Protein AF-A0A8T2RCP6-F1 (afdb_monomer_lite)

Secondary structure (DSSP, 8-state):
-EEEE-TT-HHHHHHHHHHHHHHHHHHHTT---EEEETTT-HHHHHHTT--SSSEEEEEETTEEEE-------

InterPro domains:
  IPR013766 Thioredoxin domain [PF00085] (1-65)
  IPR013766 Thioredoxin domain [PS51352] (1-73)
  IPR017937 Thioredoxin, conserved site [PS00194] (1-19)
  IPR036249 Thioredoxin-like superfamily [SSF52833] (1-72)

pLDDT: mean 80.38, std 10.31, range [36.75, 87.88]

Radius of gyration: 12.15 Å; chains: 1; bounding box: 31×24×31 Å

Organism: Ceratopteris richardii (NCBI:txid49495)

Sequence (73 aa):
MVEFYASWCGHCQALAPEYATAATELKSSGIYLAKVDATVEGELAQQYGVQGYPTLFFFVDGKPKPYSHHRTR

Foldseek 3Di:
DEKAAEPPDPVVVVCVVVQVVCQVVCVVVVDHYYYDHCVVVVVVCVVVPPPDPGWDWDQDPNDTDTDPDPPDD

Structure (mmCIF, N/CA/C/O backbone):
data_AF-A0A8T2RCP6-F1
#
_entry.id   AF-A0A8T2RCP6-F1
#
loop_
_atom_site.group_PDB
_atom_site.id
_atom_site.type_symbol
_atom_site.label_atom_id
_atom_site.label_alt_id
_atom_site.label_comp_id
_atom_site.label_asym_id
_atom_site.label_entity_id
_atom_site.label_seq_id
_atom_site.pdbx_PDB_ins_code
_atom_site.Cartn_x
_atom_site.Cartn_y
_atom_site.Cartn_z
_atom_site.occupancy
_atom_site.B_iso_or_equiv
_atom_site.auth_seq_id
_atom_site.auth_comp_id
_atom_site.auth_asym_id
_atom_site.auth_atom_id
_atom_site.pdbx_PDB_model_num
ATOM 1 N N . MET A 1 1 ? -4.891 -6.658 -6.248 1.00 84.94 1 MET A N 1
ATOM 2 C CA . MET A 1 1 ? -4.029 -6.659 -5.050 1.00 84.94 1 MET A CA 1
ATOM 3 C C . MET A 1 1 ? -3.990 -5.253 -4.493 1.00 84.94 1 MET A C 1
ATOM 5 O O . MET A 1 1 ? -3.990 -4.318 -5.280 1.00 84.94 1 MET A O 1
ATOM 9 N N . VAL A 1 2 ? -3.985 -5.102 -3.177 1.00 87.25 2 VAL A N 1
ATOM 10 C CA . VAL A 1 2 ? -3.896 -3.812 -2.495 1.00 87.25 2 VAL A CA 1
ATOM 11 C C . VAL A 1 2 ? -2.704 -3.860 -1.549 1.00 87.25 2 VAL A C 1
ATOM 13 O O . VAL A 1 2 ? -2.617 -4.760 -0.719 1.00 87.25 2 VAL A O 1
ATOM 16 N N . GLU A 1 3 ? -1.772 -2.931 -1.696 1.00 86.69 3 GLU A N 1
ATOM 17 C CA . GLU A 1 3 ? -0.648 -2.727 -0.789 1.00 86.69 3 GLU A CA 1
ATOM 18 C C . GLU A 1 3 ? -0.960 -1.597 0.183 1.00 86.69 3 GLU A C 1
ATOM 20 O O . GLU A 1 3 ? -1.194 -0.467 -0.230 1.00 86.69 3 GLU A O 1
ATOM 25 N N . PHE A 1 4 ? -0.914 -1.900 1.472 1.00 87.88 4 PHE A N 1
ATOM 26 C CA . PHE A 1 4 ? -0.901 -0.912 2.534 1.00 87.88 4 PHE A CA 1
ATOM 27 C C . PHE A 1 4 ? 0.548 -0.563 2.845 1.00 87.88 4 PHE A C 1
ATOM 29 O O . PHE A 1 4 ? 1.309 -1.394 3.359 1.00 87.88 4 PHE A O 1
ATOM 36 N N . TYR A 1 5 ? 0.918 0.670 2.521 1.00 85.88 5 TYR A N 1
ATOM 37 C CA . TYR A 1 5 ? 2.258 1.194 2.741 1.00 85.88 5 TYR A CA 1
ATOM 38 C C . TYR A 1 5 ? 2.225 2.386 3.699 1.00 85.88 5 TYR A C 1
ATOM 40 O O . TYR A 1 5 ? 1.180 2.991 3.947 1.00 85.88 5 TYR A O 1
ATOM 48 N N . ALA A 1 6 ? 3.400 2.710 4.235 1.00 85.25 6 ALA A N 1
ATOM 49 C CA . ALA A 1 6 ? 3.619 3.899 5.039 1.00 85.25 6 ALA A CA 1
ATOM 50 C C . ALA A 1 6 ? 4.760 4.728 4.451 1.00 85.25 6 ALA A C 1
ATOM 52 O O . ALA A 1 6 ? 5.818 4.192 4.110 1.00 85.25 6 ALA A O 1
ATOM 53 N N . SER A 1 7 ? 4.551 6.041 4.379 1.00 75.94 7 SER A N 1
ATOM 54 C CA . SER A 1 7 ? 5.490 7.025 3.824 1.00 75.94 7 SER A CA 1
ATOM 55 C C . SER A 1 7 ? 6.879 7.023 4.484 1.00 75.94 7 SER A C 1
ATOM 57 O O . SER A 1 7 ? 7.869 7.337 3.829 1.00 75.94 7 SER A O 1
ATOM 59 N N . TRP A 1 8 ? 6.975 6.615 5.751 1.00 80.88 8 TRP A N 1
ATOM 60 C CA . TRP A 1 8 ? 8.225 6.538 6.518 1.00 80.88 8 TRP A CA 1
ATOM 61 C C . TRP A 1 8 ? 8.894 5.152 6.502 1.00 80.88 8 TRP A C 1
ATOM 63 O O . TRP A 1 8 ? 9.978 4.976 7.061 1.00 80.88 8 TRP A O 1
ATOM 73 N N . CYS A 1 9 ? 8.278 4.137 5.890 1.00 78.50 9 CYS A N 1
ATOM 74 C CA . CYS A 1 9 ? 8.798 2.773 5.932 1.00 78.50 9 CYS A CA 1
ATOM 75 C C . CYS A 1 9 ? 9.828 2.538 4.813 1.00 78.50 9 CYS A C 1
ATOM 77 O O . CYS A 1 9 ? 9.467 2.284 3.662 1.00 78.50 9 CYS A O 1
ATOM 79 N N . GLY A 1 10 ? 11.121 2.539 5.153 1.00 73.25 10 GLY A N 1
ATOM 80 C CA . GLY A 1 10 ? 12.204 2.278 4.188 1.00 73.25 10 GLY A CA 1
ATOM 81 C C . GLY A 1 10 ? 12.091 0.922 3.468 1.00 73.25 10 GLY A C 1
ATOM 82 O O . GLY A 1 10 ? 12.416 0.808 2.290 1.00 73.25 10 GLY A O 1
ATOM 83 N N . HIS A 1 11 ? 11.521 -0.096 4.123 1.00 73.12 11 HIS A N 1
ATOM 84 C CA . HIS A 1 11 ? 11.226 -1.386 3.487 1.00 73.12 11 HIS A CA 1
ATOM 85 C C . HIS A 1 11 ? 10.116 -1.324 2.426 1.00 73.12 11 HIS A C 1
ATOM 87 O O . HIS A 1 11 ? 10.063 -2.208 1.574 1.00 73.12 11 HIS A O 1
ATOM 93 N N . CYS A 1 12 ? 9.218 -0.336 2.480 1.00 76.06 12 CYS A N 1
ATOM 94 C CA . CYS A 1 12 ? 8.206 -0.130 1.440 1.00 76.06 12 CYS A CA 1
ATOM 95 C C . CYS A 1 12 ? 8.828 0.518 0.201 1.00 76.06 12 CYS A C 1
ATOM 97 O O . CYS A 1 12 ? 8.507 0.136 -0.918 1.00 76.06 12 CYS A O 1
ATOM 99 N N . GLN A 1 13 ? 9.767 1.450 0.385 1.00 75.75 13 GLN A N 1
ATOM 100 C CA . GLN A 1 13 ? 10.451 2.111 -0.732 1.00 75.75 13 GLN A CA 1
ATOM 101 C C . GLN A 1 13 ? 11.261 1.127 -1.583 1.00 75.75 13 GLN A C 1
ATOM 103 O O . GLN A 1 13 ? 11.284 1.258 -2.803 1.00 75.75 13 GLN A O 1
ATOM 108 N N . ALA A 1 14 ? 11.869 0.116 -0.956 1.00 81.69 14 ALA A N 1
ATOM 109 C CA . ALA A 1 14 ? 12.562 -0.956 -1.670 1.00 81.69 14 ALA A CA 1
ATOM 110 C C . ALA A 1 14 ? 11.606 -1.864 -2.468 1.00 81.69 14 ALA A C 1
ATOM 112 O O . ALA A 1 14 ? 11.979 -2.366 -3.523 1.00 81.69 14 ALA A O 1
ATOM 113 N N . LEU A 1 15 ? 10.372 -2.055 -1.985 1.00 80.12 15 LEU A N 1
ATOM 114 C CA . LEU A 1 15 ? 9.354 -2.880 -2.642 1.00 80.12 15 LEU A CA 1
ATOM 115 C C . LEU A 1 15 ? 8.624 -2.128 -3.767 1.00 80.12 15 LEU A C 1
ATOM 117 O O . LEU A 1 15 ? 8.188 -2.746 -4.731 1.00 80.12 15 LEU A O 1
ATOM 121 N N . ALA A 1 16 ? 8.526 -0.800 -3.679 1.00 81.00 16 ALA A N 1
ATOM 122 C CA . ALA A 1 16 ? 7.834 0.046 -4.649 1.00 81.00 16 ALA A CA 1
ATOM 123 C C . ALA A 1 16 ? 8.213 -0.195 -6.132 1.00 81.00 16 ALA A C 1
ATOM 125 O O . ALA A 1 16 ? 7.291 -0.289 -6.949 1.00 81.00 16 ALA A O 1
ATOM 126 N N . PRO A 1 17 ? 9.501 -0.304 -6.531 1.00 84.75 17 PRO A N 1
ATOM 127 C CA . PRO A 1 17 ? 9.854 -0.560 -7.929 1.00 84.75 17 PRO A CA 1
ATOM 128 C C . PRO A 1 17 ? 9.431 -1.958 -8.399 1.00 84.75 17 PRO A C 1
ATOM 130 O O . PRO A 1 17 ? 8.874 -2.091 -9.486 1.00 84.75 17 PRO A O 1
ATOM 133 N N . GLU A 1 18 ? 9.627 -2.988 -7.575 1.00 85.62 18 GLU A N 1
ATOM 134 C CA . GLU A 1 18 ? 9.195 -4.361 -7.876 1.00 85.62 18 GLU A CA 1
ATOM 135 C C . GLU A 1 18 ? 7.668 -4.440 -7.990 1.00 85.62 18 GLU A C 1
ATOM 137 O O . GLU A 1 18 ? 7.129 -5.029 -8.926 1.00 85.62 18 GLU A O 1
ATOM 142 N N . TYR A 1 19 ? 6.962 -3.761 -7.084 1.00 83.69 19 TYR A N 1
ATOM 143 C CA . TYR A 1 19 ? 5.507 -3.674 -7.080 1.00 83.69 19 TYR A CA 1
ATOM 144 C C . TYR A 1 19 ? 4.961 -3.005 -8.344 1.00 83.69 19 TYR A C 1
ATOM 146 O O . TYR A 1 19 ? 3.973 -3.463 -8.914 1.00 83.69 19 TYR A O 1
ATOM 154 N N . ALA A 1 20 ? 5.601 -1.928 -8.806 1.00 85.75 20 ALA A N 1
ATOM 155 C CA . ALA A 1 20 ? 5.212 -1.225 -10.026 1.00 85.75 20 ALA A CA 1
ATOM 156 C C . ALA A 1 20 ? 5.473 -2.060 -11.293 1.00 85.75 20 ALA A C 1
ATOM 158 O O . ALA A 1 20 ? 4.643 -2.069 -12.209 1.00 85.75 20 ALA A O 1
ATOM 159 N N . THR A 1 21 ? 6.590 -2.791 -11.335 1.00 87.06 21 THR A N 1
ATOM 160 C CA . THR A 1 21 ? 6.897 -3.731 -12.424 1.00 87.06 21 THR A CA 1
ATOM 161 C C . THR A 1 21 ? 5.862 -4.849 -12.465 1.00 87.06 21 THR A C 1
ATOM 163 O O . THR A 1 21 ? 5.195 -5.025 -13.486 1.00 87.06 21 THR A O 1
ATOM 166 N N . ALA A 1 22 ? 5.617 -5.500 -11.323 1.00 85.69 22 ALA A N 1
ATOM 167 C CA . ALA A 1 22 ? 4.588 -6.523 -11.193 1.00 85.69 22 ALA A CA 1
ATOM 168 C C . ALA A 1 22 ? 3.210 -5.976 -11.584 1.00 85.69 22 ALA A C 1
ATOM 170 O O . ALA A 1 22 ? 2.465 -6.647 -12.289 1.00 85.69 22 ALA A O 1
ATOM 171 N N . ALA A 1 23 ? 2.876 -4.739 -11.200 1.00 86.56 23 ALA A N 1
ATOM 172 C CA . ALA A 1 23 ? 1.616 -4.108 -11.579 1.00 86.56 23 ALA A CA 1
ATOM 173 C C . ALA A 1 23 ? 1.467 -3.976 -13.093 1.00 86.56 23 ALA A C 1
ATOM 175 O O . ALA A 1 23 ? 0.375 -4.170 -13.622 1.00 86.56 23 ALA A O 1
ATOM 176 N N . THR A 1 24 ? 2.556 -3.665 -13.789 1.00 86.75 24 THR A N 1
ATOM 177 C CA . THR A 1 24 ? 2.563 -3.506 -15.244 1.00 86.75 24 THR A CA 1
ATOM 178 C C . THR A 1 24 ? 2.390 -4.849 -15.951 1.00 86.75 24 THR A C 1
ATOM 180 O O . THR A 1 24 ? 1.572 -4.947 -16.867 1.00 86.75 24 THR A O 1
ATOM 183 N N . GLU A 1 25 ? 3.081 -5.894 -15.496 1.00 87.12 25 GLU A N 1
ATOM 184 C CA . GLU A 1 25 ? 2.952 -7.245 -16.059 1.00 87.12 25 GLU A CA 1
ATOM 185 C C . GLU A 1 25 ? 1.572 -7.855 -15.775 1.00 87.12 25 GLU A C 1
ATOM 187 O O . GLU A 1 25 ? 0.884 -8.350 -16.671 1.00 87.12 25 GLU A O 1
ATOM 192 N N . LEU A 1 26 ? 1.115 -7.746 -14.527 1.00 84.50 26 LEU A N 1
ATOM 193 C CA . LEU A 1 26 ? -0.150 -8.310 -14.060 1.00 84.50 26 LEU A CA 1
ATOM 194 C C . LEU A 1 26 ? -1.366 -7.586 -14.648 1.00 84.50 26 LEU A C 1
ATOM 196 O O . LEU A 1 26 ? -2.401 -8.221 -14.869 1.00 84.50 26 LEU A O 1
ATOM 200 N N . LYS A 1 27 ? -1.231 -6.304 -15.012 1.00 83.81 27 LYS A N 1
ATOM 201 C CA . LYS A 1 27 ? -2.271 -5.556 -15.735 1.00 83.81 27 LYS A CA 1
ATOM 202 C C . LYS A 1 27 ? -2.637 -6.220 -17.063 1.00 83.81 27 LYS A C 1
ATOM 204 O O . LYS A 1 27 ? -3.809 -6.209 -17.427 1.00 83.81 27 LYS A O 1
ATOM 209 N N . SER A 1 28 ? -1.674 -6.837 -17.756 1.00 84.25 28 SER A N 1
ATOM 210 C CA . SER A 1 28 ? -1.931 -7.597 -18.991 1.00 84.25 28 SER A CA 1
ATOM 211 C C . SER A 1 28 ? -2.788 -8.845 -18.738 1.00 84.25 28 SER A C 1
ATOM 213 O O . SER A 1 28 ? -3.631 -9.200 -19.555 1.00 84.25 28 SER A O 1
ATOM 215 N N . SER A 1 29 ? -2.649 -9.452 -17.556 1.00 83.69 29 SER A N 1
ATOM 216 C CA . SER A 1 29 ? -3.449 -10.602 -17.107 1.00 83.69 29 SER A CA 1
ATOM 217 C C . SER A 1 29 ? -4.787 -10.212 -16.457 1.00 83.69 29 SER A C 1
ATOM 219 O O . SER A 1 29 ? -5.466 -11.066 -15.891 1.00 83.69 29 SER A O 1
ATOM 221 N N . GLY A 1 30 ? -5.175 -8.929 -16.492 1.00 82.38 30 GLY A N 1
ATOM 222 C CA . GLY A 1 30 ? -6.402 -8.436 -15.854 1.00 82.38 30 GLY A CA 1
ATOM 223 C C . GLY A 1 30 ? -6.320 -8.329 -14.327 1.00 82.38 30 GLY A C 1
ATOM 224 O O . GLY A 1 30 ? -7.343 -8.196 -13.656 1.00 82.38 30 GLY A O 1
ATOM 225 N N . ILE A 1 31 ? -5.114 -8.379 -13.759 1.00 83.00 31 ILE A N 1
ATOM 226 C CA . ILE A 1 31 ? -4.884 -8.259 -12.321 1.00 83.00 31 ILE A CA 1
ATOM 227 C C . ILE A 1 31 ? -4.453 -6.821 -12.019 1.00 83.00 31 ILE A C 1
ATOM 229 O O . ILE A 1 31 ? -3.389 -6.362 -12.427 1.00 83.00 31 ILE A O 1
ATOM 233 N N . TYR A 1 32 ? -5.285 -6.107 -11.264 1.00 83.69 32 TYR A N 1
ATOM 234 C CA . TYR A 1 32 ? -5.022 -4.725 -10.868 1.00 83.69 32 TYR A CA 1
ATOM 235 C C . TYR A 1 32 ? -4.313 -4.672 -9.522 1.00 83.69 32 TYR A C 1
ATOM 237 O O . TYR A 1 32 ? -4.733 -5.325 -8.562 1.00 83.69 32 TYR A O 1
ATOM 245 N N . LEU A 1 33 ? -3.246 -3.882 -9.443 1.00 86.81 33 LEU A N 1
ATOM 246 C CA . LEU A 1 33 ? -2.524 -3.592 -8.211 1.00 86.81 33 LEU A CA 1
ATOM 247 C C . LEU A 1 33 ? -2.833 -2.154 -7.794 1.00 86.81 33 LEU A C 1
ATOM 249 O O . LEU A 1 33 ? -2.807 -1.242 -8.619 1.00 86.81 33 LEU A O 1
ATOM 253 N N . ALA A 1 34 ? -3.137 -1.964 -6.520 1.00 86.62 34 ALA A N 1
ATOM 254 C CA . ALA A 1 34 ? -3.461 -0.684 -5.918 1.00 86.62 34 ALA A CA 1
ATOM 255 C C . ALA A 1 34 ? -2.610 -0.489 -4.669 1.00 86.62 34 ALA A C 1
ATOM 257 O O . ALA A 1 34 ? -2.237 -1.451 -4.005 1.00 86.62 34 ALA A O 1
ATOM 258 N N . LYS A 1 35 ? -2.327 0.765 -4.339 1.00 85.56 35 LYS A N 1
ATOM 259 C CA . LYS A 1 35 ? -1.599 1.144 -3.132 1.00 85.56 35 LYS A CA 1
ATOM 260 C C . LYS A 1 35 ? -2.476 2.066 -2.300 1.00 85.56 35 LYS A C 1
ATOM 262 O O . LYS A 1 35 ? -3.104 2.970 -2.846 1.00 85.56 35 LYS A O 1
ATOM 267 N N . VAL A 1 36 ? -2.525 1.809 -1.005 1.00 86.50 36 VAL A N 1
ATOM 268 C CA . VAL A 1 36 ? -3.282 2.563 -0.012 1.00 86.50 36 VAL A CA 1
ATOM 269 C C . VAL A 1 36 ? -2.292 3.051 1.027 1.00 86.50 36 VAL A C 1
ATOM 271 O O . VAL A 1 36 ? -1.521 2.271 1.591 1.00 86.50 36 VAL A O 1
ATOM 274 N N . ASP A 1 37 ? -2.301 4.358 1.255 1.00 87.81 37 ASP A N 1
ATOM 275 C CA . ASP A 1 37 ? -1.489 4.951 2.299 1.00 87.81 37 ASP A CA 1
ATOM 276 C C . ASP A 1 37 ? -2.197 4.763 3.641 1.00 87.81 37 ASP A C 1
ATOM 278 O O . ASP A 1 37 ? -3.190 5.420 3.950 1.00 87.81 37 ASP A O 1
ATOM 282 N N . ALA A 1 38 ? -1.686 3.834 4.437 1.00 84.56 38 ALA A N 1
ATOM 283 C CA . ALA A 1 38 ? -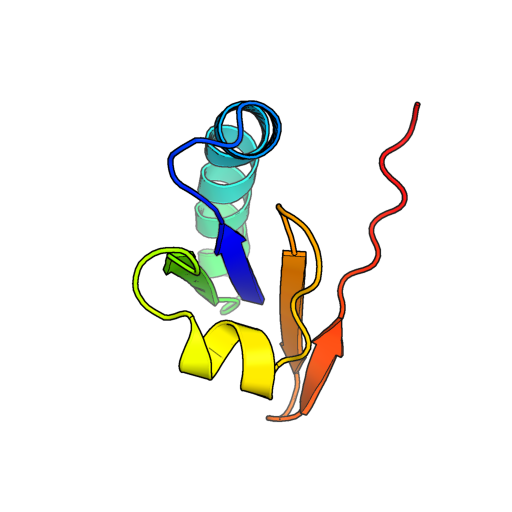2.265 3.498 5.729 1.00 84.56 38 ALA A CA 1
ATOM 284 C C . ALA A 1 38 ? -1.954 4.539 6.816 1.00 84.56 38 ALA A C 1
ATOM 286 O O . ALA A 1 38 ? -2.530 4.483 7.901 1.00 84.56 38 ALA A O 1
ATOM 287 N N . THR A 1 39 ? -1.034 5.480 6.551 1.00 82.44 39 THR A N 1
ATOM 288 C CA . THR A 1 39 ? -0.763 6.599 7.468 1.00 82.44 39 THR A CA 1
ATOM 289 C C . THR A 1 39 ? -1.824 7.685 7.357 1.00 82.44 39 THR A C 1
ATOM 291 O O . THR A 1 39 ? -2.131 8.336 8.352 1.00 82.44 39 THR A O 1
ATOM 294 N N . VAL A 1 40 ? -2.418 7.834 6.172 1.00 86.12 40 VAL A N 1
ATOM 295 C CA . VAL A 1 40 ? -3.580 8.692 5.930 1.00 86.12 40 VAL A CA 1
ATOM 296 C C . VAL A 1 40 ? -4.877 7.945 6.254 1.00 86.12 40 VAL A C 1
ATOM 298 O O . VAL A 1 40 ? -5.711 8.455 6.997 1.00 86.12 40 VAL A O 1
ATOM 301 N N . GLU A 1 41 ? -5.035 6.717 5.755 1.00 85.06 41 GLU A N 1
ATOM 302 C CA . GLU A 1 41 ? -6.245 5.899 5.921 1.00 85.06 41 GLU A CA 1
ATOM 303 C C . GLU A 1 41 ? -6.114 4.891 7.074 1.00 85.06 41 GLU A C 1
ATOM 305 O O . GLU A 1 41 ? -6.223 3.673 6.895 1.00 85.06 41 GLU A O 1
ATOM 310 N N . GLY A 1 42 ? -5.880 5.404 8.285 1.00 81.31 42 GLY A N 1
ATOM 311 C CA . GLY A 1 42 ? -5.708 4.574 9.481 1.00 81.31 42 GLY A CA 1
ATOM 312 C C . GLY A 1 42 ? -6.934 3.716 9.816 1.00 81.31 42 GLY A C 1
ATOM 31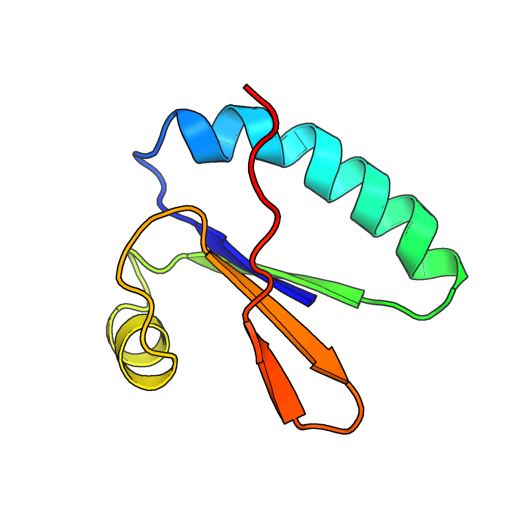3 O O . GLY A 1 42 ? -6.789 2.562 10.213 1.00 81.31 42 GLY A O 1
ATOM 314 N N . GLU A 1 43 ? -8.143 4.237 9.596 1.00 86.31 43 GLU A N 1
ATOM 315 C CA . GLU A 1 43 ? -9.392 3.505 9.843 1.00 86.31 43 GLU A CA 1
ATOM 316 C C . GLU A 1 43 ? -9.540 2.304 8.894 1.00 86.31 43 GLU A C 1
ATOM 318 O O . GLU A 1 43 ? -9.845 1.193 9.331 1.00 86.31 43 GLU A O 1
ATOM 323 N N . LEU A 1 44 ? -9.213 2.491 7.609 1.00 85.88 44 LEU A N 1
ATOM 324 C CA . LEU A 1 44 ? -9.208 1.417 6.617 1.00 85.88 44 LEU A CA 1
ATOM 325 C C . LEU A 1 44 ? -8.166 0.353 6.989 1.00 85.88 44 LEU A C 1
ATOM 327 O O . LEU A 1 44 ? -8.459 -0.843 6.998 1.00 85.88 44 LEU A O 1
ATOM 331 N N . ALA A 1 45 ? -6.959 0.787 7.355 1.00 84.38 45 ALA A N 1
ATOM 332 C CA . ALA A 1 45 ? -5.884 -0.094 7.794 1.00 84.38 45 ALA A CA 1
ATOM 333 C C . ALA A 1 45 ? -6.295 -0.932 9.019 1.00 84.38 45 ALA A C 1
ATOM 335 O O . ALA A 1 45 ? -6.068 -2.144 9.031 1.00 84.38 45 ALA A O 1
ATOM 336 N N . GLN A 1 46 ? -6.969 -0.333 10.007 1.00 85.44 46 GLN A N 1
ATOM 337 C CA . GLN A 1 46 ? -7.505 -1.057 11.164 1.00 85.44 46 GLN A CA 1
ATOM 338 C C . GLN A 1 46 ? -8.628 -2.025 10.784 1.00 85.44 46 GLN A C 1
ATOM 340 O O . GLN A 1 46 ? -8.625 -3.159 11.263 1.00 85.44 46 GLN A O 1
ATOM 345 N N . GLN A 1 47 ? -9.542 -1.628 9.894 1.00 87.38 47 GLN A N 1
ATOM 346 C CA . GLN A 1 47 ? -10.631 -2.488 9.424 1.00 87.38 47 GLN A CA 1
ATOM 347 C C . GLN A 1 47 ? -10.103 -3.747 8.717 1.00 87.38 47 GLN A C 1
ATOM 349 O O . GLN A 1 47 ? -10.664 -4.831 8.873 1.00 87.38 47 GLN A O 1
ATOM 354 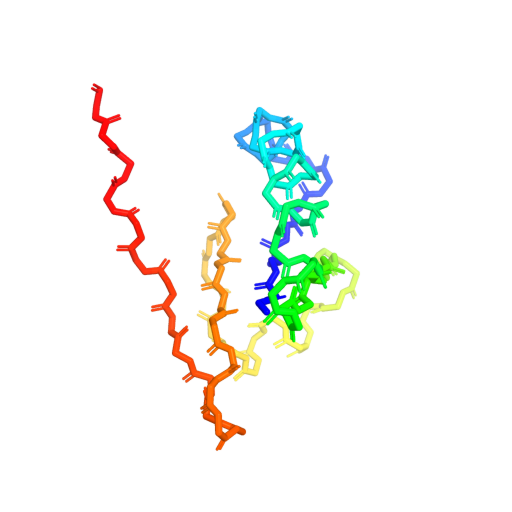N N . TYR A 1 48 ? -9.002 -3.618 7.973 1.00 84.75 48 TYR A N 1
ATOM 355 C CA . TYR A 1 48 ? -8.315 -4.745 7.336 1.00 84.75 48 TYR A CA 1
ATOM 356 C C . TYR A 1 48 ? -7.295 -5.448 8.251 1.00 84.75 48 TYR A C 1
ATOM 358 O O . TYR A 1 48 ? -6.706 -6.449 7.847 1.00 84.75 48 TYR A O 1
ATOM 366 N N . GLY A 1 49 ? -7.088 -4.974 9.484 1.00 83.94 49 GLY A N 1
ATOM 367 C CA . GLY A 1 49 ? -6.177 -5.590 10.453 1.00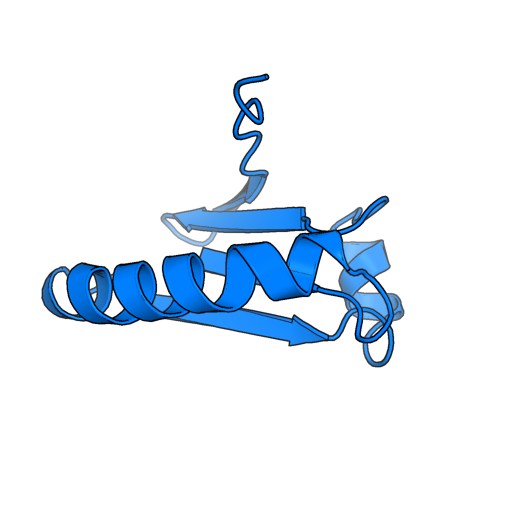 83.94 49 GLY A CA 1
ATOM 368 C C . GLY A 1 49 ? -4.689 -5.417 10.128 1.00 83.94 49 GLY A C 1
ATOM 369 O O . GLY A 1 49 ? -3.876 -6.271 10.491 1.00 83.94 49 GLY A O 1
ATOM 370 N N . VAL A 1 50 ? -4.319 -4.335 9.441 1.00 84.31 50 VAL A N 1
ATOM 371 C CA . VAL A 1 50 ? -2.929 -3.987 9.121 1.00 84.31 50 VAL A CA 1
ATOM 372 C C . VAL A 1 50 ? -2.185 -3.615 10.404 1.00 84.31 50 VAL A C 1
ATOM 374 O O . VAL A 1 50 ? -2.452 -2.588 11.017 1.00 84.31 50 VAL A O 1
ATOM 377 N N . GLN A 1 51 ? -1.234 -4.456 10.806 1.00 77.56 51 GLN A N 1
ATOM 378 C CA . GLN A 1 51 ? -0.444 -4.280 12.036 1.00 77.56 51 GLN A CA 1
ATOM 379 C C . GLN A 1 51 ? 1.022 -3.907 11.77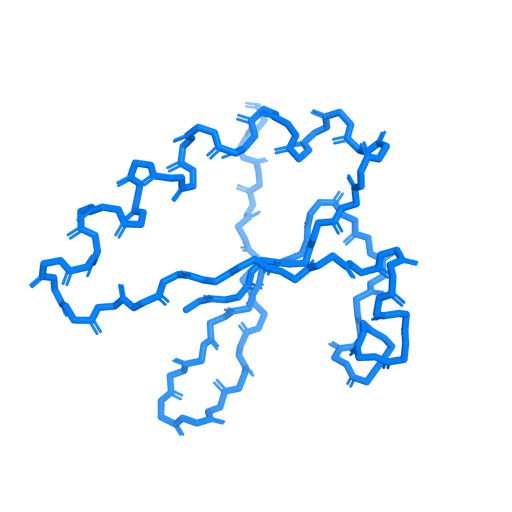1 1.00 77.56 51 GLN A C 1
ATOM 381 O O . GLN A 1 51 ? 1.768 -3.610 12.700 1.00 77.56 51 GLN A O 1
ATOM 386 N N . GLY A 1 52 ? 1.456 -3.922 10.511 1.00 75.75 52 GLY A N 1
ATOM 387 C CA . GLY A 1 52 ? 2.830 -3.620 10.130 1.00 75.75 52 GLY A CA 1
ATOM 388 C C . GLY A 1 52 ? 2.956 -3.328 8.643 1.00 75.75 52 GLY A C 1
ATOM 389 O O . GLY A 1 52 ? 2.107 -3.723 7.847 1.00 75.75 52 GLY A O 1
ATOM 390 N N . TYR A 1 53 ? 4.021 -2.628 8.261 1.00 80.25 53 TYR A N 1
ATOM 391 C CA . TYR A 1 53 ? 4.246 -2.222 6.877 1.00 80.25 53 TYR A CA 1
ATOM 392 C C . TYR A 1 53 ? 5.496 -2.882 6.294 1.00 80.25 53 TYR A C 1
ATOM 394 O O . TYR A 1 53 ? 6.516 -2.970 6.987 1.00 80.25 53 TYR A O 1
ATOM 402 N N . PRO A 1 54 ? 5.458 -3.288 5.013 1.00 77.88 54 PRO A N 1
ATOM 403 C CA . PRO A 1 54 ? 4.292 -3.317 4.118 1.00 77.88 54 PRO A CA 1
ATOM 404 C C . PRO A 1 54 ? 3.355 -4.498 4.414 1.00 77.88 54 PRO A C 1
ATOM 406 O O . PRO A 1 54 ? 3.818 -5.602 4.700 1.00 77.88 54 PRO A O 1
ATOM 409 N N . THR A 1 55 ? 2.046 -4.275 4.275 1.00 84.38 55 THR A N 1
ATOM 410 C CA . THR A 1 55 ? 1.034 -5.345 4.271 1.00 84.38 55 THR A CA 1
ATOM 411 C C . THR A 1 55 ? 0.351 -5.390 2.913 1.00 84.38 55 THR A C 1
ATOM 413 O O . THR A 1 55 ? 0.000 -4.365 2.342 1.00 84.38 55 THR A O 1
ATOM 416 N N . LEU A 1 56 ? 0.148 -6.589 2.386 1.00 85.12 56 LEU A N 1
ATOM 417 C CA . LEU A 1 56 ? -0.351 -6.820 1.037 1.00 85.12 56 LEU A CA 1
ATOM 418 C C . LEU A 1 56 ? -1.612 -7.684 1.123 1.00 85.12 56 LEU A C 1
ATOM 420 O O . LEU A 1 56 ? -1.617 -8.693 1.824 1.00 85.12 56 LEU A O 1
ATOM 424 N N . PHE A 1 57 ? -2.672 -7.318 0.405 1.00 86.75 57 PHE A N 1
ATOM 425 C CA . PHE A 1 57 ? -3.913 -8.090 0.323 1.00 86.75 57 PHE A CA 1
ATOM 426 C C . PHE A 1 57 ? -4.257 -8.439 -1.121 1.00 86.75 57 PHE A C 1
ATOM 428 O O . PHE A 1 57 ? -4.286 -7.589 -2.014 1.00 86.75 57 PHE A O 1
ATOM 435 N N . PHE A 1 58 ? -4.592 -9.700 -1.356 1.00 85.69 58 PHE A N 1
ATOM 436 C CA . PHE A 1 58 ? -5.198 -10.153 -2.599 1.00 85.69 58 PHE A CA 1
ATOM 437 C C . PHE A 1 58 ? -6.709 -10.123 -2.475 1.00 85.69 58 PHE A C 1
ATOM 439 O O . PHE A 1 58 ? -7.270 -10.735 -1.579 1.00 85.69 58 PHE A O 1
ATOM 446 N N . PHE A 1 59 ? -7.371 -9.461 -3.413 1.00 83.50 59 PHE A N 1
ATOM 447 C CA . PHE A 1 59 ? -8.814 -9.556 -3.566 1.00 83.50 59 PHE A CA 1
ATOM 448 C C . PHE A 1 59 ? -9.073 -10.520 -4.713 1.00 83.50 59 PHE A C 1
ATOM 450 O O . PHE A 1 59 ? -8.834 -10.178 -5.870 1.00 83.50 59 PHE A O 1
ATOM 457 N N . VAL A 1 60 ? -9.492 -11.737 -4.379 1.00 80.94 60 VAL A N 1
ATOM 458 C CA . VAL A 1 60 ? -9.896 -12.752 -5.358 1.00 80.94 60 VAL A CA 1
ATOM 459 C C . VAL A 1 60 ? -11.352 -13.065 -5.074 1.00 80.94 60 VAL A C 1
ATOM 461 O O . VAL A 1 60 ? -11.685 -13.413 -3.943 1.00 80.94 60 VAL A O 1
ATOM 464 N N . ASP A 1 61 ? -12.216 -12.897 -6.075 1.00 81.56 61 ASP A N 1
ATOM 465 C CA . ASP A 1 61 ? -13.657 -13.156 -5.938 1.00 81.56 61 ASP A CA 1
ATOM 466 C C . ASP A 1 61 ? -14.320 -12.318 -4.818 1.00 81.56 61 ASP A C 1
ATOM 468 O O . ASP A 1 61 ? -15.148 -12.789 -4.045 1.00 81.56 61 ASP A O 1
ATOM 472 N N . GLY A 1 62 ? -13.867 -11.069 -4.645 1.00 78.69 62 GLY A N 1
ATOM 473 C CA . GLY A 1 62 ? -14.345 -10.169 -3.585 1.00 78.69 62 GLY A CA 1
ATOM 474 C C . GLY A 1 62 ? -13.864 -10.514 -2.169 1.00 78.69 62 GLY A C 1
ATOM 475 O O . GLY A 1 62 ? -14.173 -9.782 -1.231 1.00 78.69 62 GLY A O 1
ATOM 476 N N . LYS A 1 63 ? -13.075 -11.582 -1.987 1.00 82.44 63 LYS A N 1
ATOM 477 C CA . LYS A 1 63 ? -12.540 -11.974 -0.677 1.00 82.44 63 LYS A CA 1
ATOM 478 C C . LYS A 1 63 ? -11.128 -11.417 -0.478 1.00 82.44 63 LYS A C 1
ATOM 480 O O . LYS A 1 63 ? -10.239 -11.773 -1.258 1.00 82.44 63 LYS A O 1
ATOM 485 N N . PRO A 1 64 ? -10.891 -10.590 0.560 1.00 82.12 64 PRO A N 1
ATOM 486 C CA . PRO A 1 64 ? -9.546 -10.180 0.930 1.00 82.12 64 PRO A CA 1
ATOM 487 C C . PRO A 1 64 ? -8.794 -11.375 1.523 1.00 82.12 64 PRO A C 1
ATOM 489 O O . PRO A 1 64 ? -9.234 -11.999 2.488 1.00 82.12 64 PRO A O 1
ATOM 492 N N . LYS A 1 65 ? -7.643 -11.699 0.945 1.00 84.81 65 LYS A N 1
ATOM 493 C CA . LYS A 1 65 ? -6.687 -12.673 1.461 1.00 84.81 65 LYS A CA 1
ATOM 494 C C . LYS A 1 65 ? -5.380 -11.961 1.793 1.00 84.81 65 LYS A C 1
ATOM 496 O O . LYS A 1 65 ? -4.816 -11.325 0.901 1.00 84.81 65 LYS A O 1
ATOM 501 N N . PRO A 1 66 ? -4.881 -12.059 3.034 1.00 80.69 66 PRO A N 1
ATOM 502 C CA . PRO A 1 66 ? -3.578 -11.511 3.372 1.00 80.69 66 PRO A CA 1
ATOM 503 C C . PRO A 1 66 ? -2.499 -12.236 2.566 1.00 80.69 66 PRO A C 1
ATOM 505 O O . PRO A 1 66 ? -2.460 -13.466 2.499 1.00 80.69 66 PRO A O 1
ATOM 508 N N . TYR A 1 67 ? -1.627 -11.464 1.934 1.00 78.06 67 TYR A N 1
ATOM 509 C CA . TYR A 1 67 ? -0.441 -11.976 1.274 1.00 78.06 67 TYR A CA 1
ATOM 510 C C . TYR A 1 67 ? 0.692 -12.065 2.285 1.00 78.06 67 TYR A C 1
ATOM 512 O O . TYR A 1 67 ? 1.415 -11.101 2.534 1.00 78.06 67 TYR A O 1
ATOM 520 N N . SER A 1 68 ? 0.865 -13.245 2.865 1.00 63.81 68 SER A N 1
ATOM 521 C CA . SER A 1 68 ? 2.073 -13.560 3.621 1.00 63.81 68 SER A CA 1
ATOM 522 C C . SER A 1 68 ? 3.138 -14.080 2.665 1.00 63.81 68 SER A C 1
ATOM 524 O O . SER A 1 68 ? 3.368 -15.286 2.576 1.00 63.81 68 SER A O 1
ATOM 526 N N . HIS A 1 69 ? 3.804 -13.181 1.938 1.00 54.19 69 HIS A N 1
ATOM 527 C CA . HIS A 1 69 ? 5.077 -13.565 1.341 1.00 54.19 69 HIS A CA 1
ATOM 528 C C . HIS A 1 69 ? 6.112 -13.625 2.458 1.00 54.19 69 HIS A C 1
ATOM 530 O O . HIS A 1 69 ? 6.438 -12.609 3.076 1.00 54.19 69 HIS A O 1
ATOM 536 N N . HIS A 1 70 ? 6.614 -14.827 2.728 1.00 46.72 70 HIS A N 1
ATOM 537 C CA . HIS A 1 70 ? 7.844 -14.999 3.481 1.00 46.72 70 HIS A CA 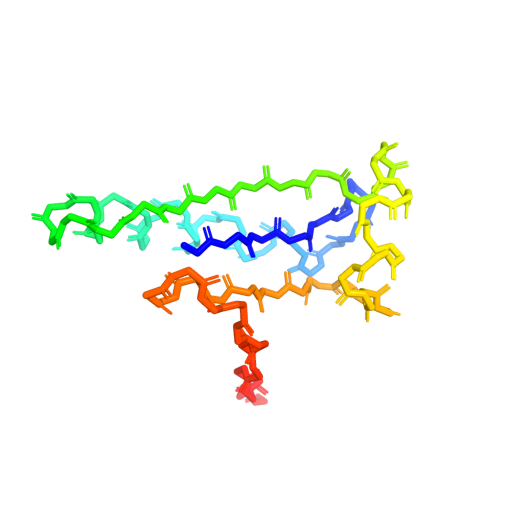1
ATOM 538 C C . HIS A 1 70 ? 8.910 -14.191 2.740 1.00 46.72 70 HIS A C 1
ATOM 540 O O . HIS A 1 70 ? 9.310 -14.559 1.638 1.00 46.72 70 HIS A O 1
ATOM 546 N N . ARG A 1 71 ? 9.310 -13.042 3.295 1.00 50.12 71 ARG A N 1
ATOM 547 C CA . ARG A 1 71 ? 10.473 -12.301 2.806 1.00 50.12 71 ARG A CA 1
ATOM 548 C C . ARG A 1 71 ? 11.661 -13.236 2.956 1.00 50.12 71 ARG A C 1
ATOM 550 O O . ARG A 1 71 ? 12.102 -13.496 4.073 1.00 50.12 71 ARG A O 1
ATOM 557 N N . THR A 1 72 ? 12.076 -13.832 1.846 1.00 42.47 72 THR A N 1
ATOM 558 C CA . THR A 1 72 ? 13.249 -14.690 1.797 1.00 42.47 72 THR A CA 1
ATOM 559 C C . THR A 1 72 ? 14.436 -13.854 2.264 1.00 42.47 72 THR A C 1
ATOM 561 O O . THR A 1 72 ? 14.605 -12.716 1.829 1.00 42.47 72 THR A O 1
ATOM 564 N N . ARG A 1 73 ? 15.123 -14.402 3.264 1.00 36.75 73 ARG A N 1
ATOM 565 C CA . ARG A 1 73 ? 16.225 -13.808 4.018 1.00 36.75 73 ARG A CA 1
ATOM 566 C C . ARG A 1 73 ? 17.427 -13.497 3.138 1.00 36.75 73 ARG A C 1
ATOM 568 O O . ARG A 1 73 ? 17.681 -14.311 2.224 1.00 36.75 73 ARG A O 1
#

=== Feature glossary ===
A reading guide for the features in this record.

Start from the sequence.

  · This is the polypeptide sequence — one letter per residue, N-terminus first. Length ranges from a few dozen residues for small domains to over a thousand for large multi-domain proteins.

Fold it, and you get atomic coordinates and the backbone conformation that goes with them.

  · Structure coordinates are given as an mmCIF _atom_site loop: one row per atom with element, residue name, chain id, sequence number, and x/y/z position in Å. Only the four main-chain atoms per residue are included here; side chains are omitted to keep the record compact.

  · Backbone dihedral angles. Every residue except chain termini has a φ (preceding-C → N → Cα → C) and a ψ (N → Cα → C → next-N). They are reported in degrees following the IUPAC sign convention. Secondary structure is essentially a statement about which (φ, ψ) basin each residue occupies.

  · The SS8 string is DSSP's per-residue secondary-structure call. α-helix (H) means an i→i+4 H-bond ladder; β-strand (E) means the residue participates in a β-sheet; 3₁₀ (G) and π (I) are tighter and wider helices; T/S are turns/bends; '-' is loop.

  · SS3 is a coarse helix/strand/coil call (letters a/b/c) made by the P-SEA algorithm from inter-Cα distances and dihedrals. It is less detailed than DSSP but needs only Cα positions.

Summarize the fold with a handful of shape descriptors and a per-residue structural alphabet.

  · Radius of gyration (Rg) is the root-mean-square distance of Cα atoms from their centroid — a single number for overall size and compactness. A globular domain of N residues has Rg ≈ 2.2·N^0.38 Å; an extended or disordered chain has a much larger Rg. The Cα contact count is the number of residue pairs whose Cα atoms are within 8 Å and are more than four positions apart in sequence — a standard proxy for tertiary packing density. The bounding box is the smallest axis-aligned box enclosing all Cα atoms.

  · The Foldseek 3Di string encodes local tertiary geometry as a 20-letter alphabet — one character per residue — derived from the relative positions of nearby Cα atoms. Unlike the amino-acid sequence, 3Di is a direct function of the 3D structure, so two proteins with the same fold have similar 3Di strings even at low sequence identity.

  · Solvent-accessible surface area (SASA) is the area in Å² traced out by the centre of a 1.4 Å probe sphere (a water molecule) rolled over the protein's van der Waals surface (Shrake–Rupley / Lee–Richards construction). Buried residues have near-zero SASA; fully exposed residues can exceed 200 Å². The total SASA scales roughly with the number of surface residues.

Ask how reliable the model is.

  · pLDDT (predicted Local Distance Difference Test) is AlphaFold's per-residue confidence score, ranging from 0 to 100. Values above 90 indicate high confidence (typically well-packed cores); 70–90 is confident; 50–70 low confidence; below 50 usually means the region is disordered or the prediction is unreliable there. AlphaFold stores pLDDT in the mmCIF B-factor column.

  · B-factor (Debye–Waller factor) reflects atomic displacement in the crystal lattice. It is an experimental observable (units Å²), not a prediction; low values mean the atom is pinned down, high values mean it moves or is heterogeneous across the crystal.

  · Predicted Aligned Error (PAE) is an AlphaFold confidence matrix: entry (i, j) is the expected error in the position of residue j, in ångströms, when the prediction is superimposed on the true structure at residue i. Low PAE within a block of residues means that block is internally rigid and well-predicted; high PAE between two blocks means their relative placement is uncertain even if each block individually is confident.

Place it in context: what it resembles, what it is annotated as, and how it looks.

  · Nearest PDB neighbors are the top structural matches found by Foldseek when searching this structure against the entire Protein Data Bank. Each hit reports a TM-score (0 to 1; >0.5 almost always implies the same fold) and an E-value. These are *structural* homologs — they may share no detectable sequence similarity.

  · Functional annotations link the protein to curated databases. InterPro entries identify conserved domains and families by matching the sequence against member-database signatures (Pfam, PROSITE, CDD, …). Gene Ontology (GO) terms describe molecular function, biological process, and cellular component in a controlled vocabulary. CATH places the structure in a hierarchical fold classification (Class/Architecture/Topology/Homologous-superfamily). The organism is the source species.

  · Three diagnostic plots accompany the record. The Cα contact map visualizes the tertiary structure as a 2D adjacency matrix (8 Å cutoff, sequence-local contacts suppressed). The Ramachandran plot shows the distribution of backbone (φ, ψ) torsions, with points in the α and β basins reflecting secondary structure content. The PAE plot shows AlphaFold's inter-residue confidence as a color matrix.

  · Six rendered views show the 3D structure from the faces of a cube — i.e. along ±x, ±y, ±z. Rendering representation is drawn randomly per protein from cartoon (secondary-structure ribbons), sticks (backbone bonds), or molecular surface; coloring is either N→C rainbow (blue at the N-terminus through red at the C-terminus) or one color per chain.